Protein AF-A0A7X3G5T0-F1 (afdb_monomer_lite)

Structure (mmCIF, N/CA/C/O backbone):
data_AF-A0A7X3G5T0-F1
#
_entry.id   AF-A0A7X3G5T0-F1
#
loop_
_atom_site.group_PDB
_atom_site.id
_atom_site.type_symbol
_atom_site.label_atom_id
_atom_site.label_alt_id
_atom_site.label_comp_id
_atom_site.label_asym_id
_atom_site.label_entity_id
_atom_site.label_seq_id
_atom_site.pdbx_PDB_ins_code
_atom_site.Cartn_x
_atom_site.Cartn_y
_atom_site.Cartn_z
_atom_site.occupancy
_atom_site.B_iso_or_equiv
_atom_site.auth_seq_id
_atom_site.auth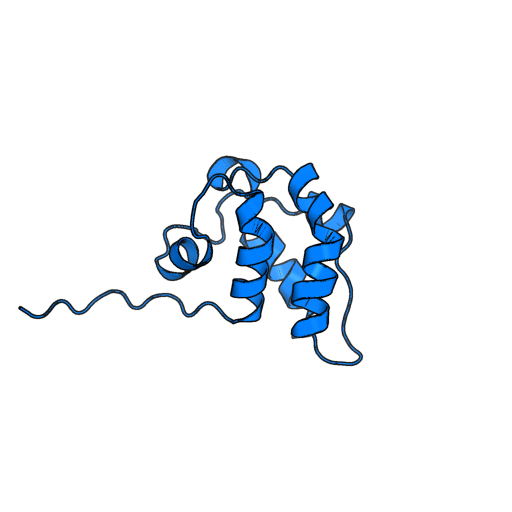_comp_id
_atom_site.auth_asym_id
_atom_site.auth_atom_id
_atom_site.pdbx_PDB_model_num
ATOM 1 N N . MET A 1 1 ? -11.380 -6.306 37.504 1.00 42.66 1 MET A N 1
ATOM 2 C CA . MET A 1 1 ? -12.448 -6.356 36.487 1.00 42.66 1 MET A CA 1
ATOM 3 C C . MET A 1 1 ? -11.818 -6.843 35.202 1.00 42.66 1 MET A C 1
ATOM 5 O O . MET A 1 1 ? -10.950 -6.169 34.666 1.00 42.66 1 MET A O 1
ATOM 9 N N . SER A 1 2 ? -12.154 -8.069 34.813 1.00 44.66 2 SER A N 1
ATOM 10 C CA . SER A 1 2 ? -11.669 -8.723 33.601 1.00 44.66 2 SER A CA 1
ATOM 11 C C . SER A 1 2 ? -12.211 -7.999 32.370 1.00 44.66 2 SER A C 1
ATOM 13 O O . SER A 1 2 ? -13.421 -7.853 32.241 1.00 44.66 2 SER A O 1
ATOM 15 N N . GLY A 1 3 ? -11.324 -7.559 31.481 1.00 41.09 3 GLY A N 1
ATOM 16 C CA . GLY A 1 3 ? -11.668 -7.013 30.171 1.00 41.09 3 GLY A CA 1
ATOM 17 C C . GLY A 1 3 ? -10.899 -7.761 29.092 1.00 41.09 3 GLY A C 1
ATOM 18 O O . GLY A 1 3 ? -9.937 -7.239 28.544 1.00 41.09 3 GLY A O 1
ATOM 19 N N . ALA A 1 4 ? -11.266 -9.015 28.839 1.00 51.81 4 ALA A N 1
ATOM 20 C CA . ALA A 1 4 ? -10.792 -9.733 27.666 1.00 51.81 4 ALA A CA 1
ATOM 21 C C . ALA A 1 4 ? -11.771 -9.470 26.519 1.00 51.81 4 ALA A C 1
ATOM 23 O O . ALA A 1 4 ? -12.852 -10.047 26.519 1.00 51.81 4 ALA A O 1
ATOM 24 N N . SER A 1 5 ? -11.382 -8.614 25.572 1.00 50.44 5 SER A N 1
ATOM 25 C CA . SER A 1 5 ? -11.579 -8.845 24.133 1.00 50.44 5 SER A CA 1
ATOM 26 C C . SER A 1 5 ? -11.095 -7.648 23.313 1.00 50.44 5 SER A C 1
ATOM 28 O O . SER A 1 5 ? -11.786 -6.641 23.205 1.00 50.44 5 SER A O 1
ATOM 30 N N . ALA A 1 6 ? -9.947 -7.807 22.665 1.00 47.88 6 ALA A N 1
ATOM 31 C CA . ALA A 1 6 ? -9.779 -7.398 21.276 1.00 47.88 6 ALA A CA 1
ATOM 32 C C . ALA A 1 6 ? -8.690 -8.304 20.700 1.00 47.88 6 ALA A C 1
ATOM 34 O O . ALA A 1 6 ? -7.498 -8.055 20.860 1.00 47.88 6 ALA A O 1
ATOM 35 N N . GLY A 1 7 ? -9.105 -9.434 20.125 1.00 48.28 7 GLY A N 1
ATOM 36 C CA . GLY A 1 7 ? -8.229 -10.259 19.300 1.00 48.28 7 GLY A CA 1
ATOM 37 C C . GLY A 1 7 ? -7.884 -9.471 18.044 1.00 48.28 7 GLY A C 1
ATOM 38 O O . GLY A 1 7 ? -8.544 -9.638 17.025 1.00 48.28 7 GLY A O 1
ATOM 39 N N . GLY A 1 8 ? -6.920 -8.556 18.160 1.00 64.06 8 GLY A N 1
ATOM 40 C CA . GLY A 1 8 ? -6.465 -7.744 17.044 1.00 64.06 8 GLY A CA 1
ATOM 41 C C . GLY A 1 8 ? -5.971 -8.641 15.916 1.00 64.06 8 GLY A C 1
ATOM 42 O O . GLY A 1 8 ? -5.322 -9.666 16.152 1.00 64.06 8 GLY A O 1
ATOM 43 N N . ILE A 1 9 ? -6.299 -8.269 14.684 1.00 80.94 9 ILE A N 1
ATOM 44 C CA . ILE A 1 9 ? -5.793 -8.953 13.500 1.00 80.94 9 ILE A CA 1
ATOM 45 C C . ILE A 1 9 ? -4.276 -8.774 13.499 1.00 80.94 9 ILE A C 1
ATOM 47 O O . ILE A 1 9 ? -3.761 -7.655 13.520 1.00 80.94 9 ILE A O 1
ATOM 51 N N . LYS A 1 10 ? -3.537 -9.887 13.482 1.00 89.38 10 LYS A N 1
ATOM 52 C CA . LYS A 1 10 ? -2.079 -9.836 13.381 1.00 89.38 10 LYS A CA 1
ATOM 53 C C . LYS A 1 10 ? -1.695 -9.335 11.989 1.00 89.38 10 LYS A C 1
ATOM 55 O O . LYS A 1 10 ? -1.752 -10.090 11.022 1.00 89.38 10 LYS A O 1
ATOM 60 N N . VAL A 1 11 ? -1.253 -8.083 11.909 1.00 91.12 11 VAL A N 1
ATOM 61 C CA . VAL A 1 11 ? -0.711 -7.500 10.676 1.00 91.12 11 VAL A CA 1
ATOM 62 C C . VAL A 1 11 ? 0.703 -8.057 10.439 1.00 91.12 11 VAL A C 1
ATOM 64 O O . VAL A 1 11 ? 1.543 -7.970 11.343 1.00 91.12 11 VAL A O 1
ATOM 67 N N . PRO A 1 12 ? 0.999 -8.668 9.276 1.00 94.88 12 PRO A N 1
ATOM 68 C CA . PRO A 1 12 ? 2.340 -9.159 8.966 1.00 94.88 12 PRO A CA 1
ATOM 69 C C . PRO A 1 12 ? 3.319 -7.999 8.736 1.00 94.88 12 PRO A C 1
ATOM 71 O O . PRO A 1 12 ? 2.920 -6.914 8.320 1.00 94.88 12 PRO A O 1
ATOM 74 N N . ASP A 1 13 ? 4.614 -8.223 8.973 1.00 96.31 13 ASP A N 1
ATOM 75 C CA . ASP A 1 13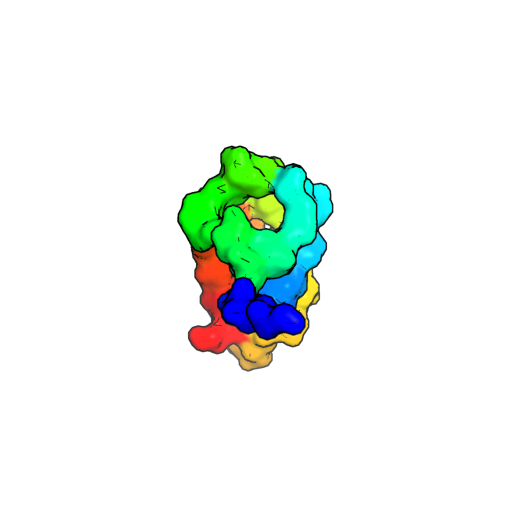 ? 5.608 -7.136 8.987 1.00 96.31 13 ASP A CA 1
ATOM 76 C C . ASP A 1 13 ? 5.769 -6.428 7.632 1.00 96.31 13 ASP A C 1
ATOM 78 O O . ASP A 1 13 ? 5.954 -5.213 7.599 1.00 96.31 13 ASP A O 1
ATOM 82 N N . TRP A 1 14 ? 5.599 -7.139 6.511 1.00 96.25 14 TRP A N 1
ATOM 83 C CA . TRP A 1 14 ? 5.584 -6.511 5.184 1.00 96.25 14 TRP A CA 1
ATOM 84 C C . TRP A 1 14 ? 4.410 -5.532 5.022 1.00 96.25 14 TRP A C 1
ATOM 86 O O . TRP A 1 14 ? 4.573 -4.465 4.434 1.00 96.25 14 TRP A O 1
ATOM 96 N N . ALA A 1 15 ? 3.238 -5.871 5.573 1.00 96.62 15 ALA A N 1
ATOM 97 C CA . ALA A 1 15 ? 2.042 -5.038 5.490 1.00 96.62 15 ALA A CA 1
ATOM 98 C C . ALA A 1 15 ? 2.142 -3.845 6.442 1.00 96.62 15 ALA A C 1
ATOM 100 O O . ALA A 1 15 ? 1.730 -2.749 6.076 1.00 96.62 15 ALA A O 1
ATOM 101 N N . LYS A 1 16 ? 2.768 -4.016 7.618 1.00 96.62 16 LYS A N 1
ATOM 102 C CA . LYS A 1 16 ? 3.133 -2.880 8.480 1.00 96.62 16 LYS A CA 1
ATOM 103 C C . LYS A 1 16 ? 4.036 -1.907 7.732 1.00 96.62 16 LYS A C 1
ATOM 105 O O . LYS A 1 16 ? 3.755 -0.716 7.704 1.00 96.62 16 LYS A O 1
ATOM 110 N N . LYS A 1 17 ? 5.070 -2.416 7.050 1.00 97.69 17 LYS A N 1
ATOM 111 C CA . LYS A 1 17 ? 5.984 -1.556 6.293 1.00 97.69 17 LYS A CA 1
ATOM 112 C C . LYS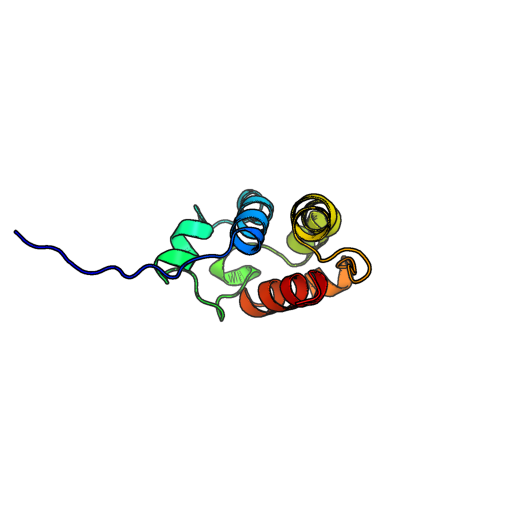 A 1 17 ? 5.294 -0.846 5.132 1.00 97.69 17 LYS A C 1
ATOM 114 O O . LYS A 1 17 ? 5.606 0.305 4.846 1.00 97.69 17 LYS A O 1
ATOM 119 N N . LEU A 1 18 ? 4.345 -1.513 4.480 1.00 97.88 18 LEU A N 1
ATOM 120 C CA . LEU A 1 18 ? 3.495 -0.884 3.477 1.00 97.88 18 LEU A CA 1
ATOM 121 C C . LEU A 1 18 ? 2.646 0.243 4.085 1.00 97.88 18 LEU A C 1
ATOM 123 O O . LEU A 1 18 ? 2.593 1.322 3.507 1.00 97.88 18 LEU A O 1
ATOM 127 N N . CYS A 1 19 ? 2.043 0.033 5.258 1.00 96.81 19 CYS A N 1
ATOM 128 C CA . CYS A 1 19 ? 1.286 1.069 5.967 1.00 96.81 19 CYS A CA 1
ATOM 129 C C . CYS A 1 19 ? 2.157 2.290 6.291 1.00 96.81 19 CYS A C 1
ATOM 131 O O . CYS A 1 19 ? 1.762 3.401 5.965 1.00 96.81 19 CYS A O 1
ATOM 133 N N . GLU A 1 20 ? 3.375 2.093 6.802 1.00 96.00 20 GLU A N 1
ATOM 134 C CA . GLU A 1 20 ? 4.329 3.188 7.058 1.00 96.00 20 GLU A CA 1
ATOM 135 C C . GLU A 1 20 ? 4.661 4.002 5.790 1.00 96.00 20 GLU A C 1
ATOM 137 O O . GLU A 1 20 ? 4.891 5.208 5.858 1.00 96.00 20 GLU A O 1
ATOM 142 N N . VAL A 1 21 ? 4.693 3.358 4.616 1.00 97.38 21 VAL A N 1
ATOM 143 C CA . VAL A 1 21 ? 4.902 4.045 3.328 1.00 97.38 21 VAL A CA 1
ATOM 144 C C . VAL A 1 21 ? 3.663 4.845 2.904 1.00 97.38 21 VAL A C 1
ATOM 146 O O . VAL A 1 21 ? 3.802 5.894 2.274 1.00 97.38 21 VAL A O 1
ATOM 149 N N . LEU A 1 22 ? 2.461 4.363 3.231 1.00 97.00 22 LEU A N 1
ATOM 150 C CA . LEU A 1 22 ? 1.183 4.985 2.867 1.00 97.00 22 LEU A CA 1
ATOM 151 C C . LEU A 1 22 ? 0.778 6.127 3.802 1.00 97.00 22 LEU A C 1
ATOM 153 O O . LEU A 1 22 ? 0.182 7.098 3.344 1.00 97.00 22 LEU A O 1
ATOM 157 N N . GLU A 1 23 ? 1.101 6.027 5.091 1.00 95.56 23 GLU A N 1
ATOM 1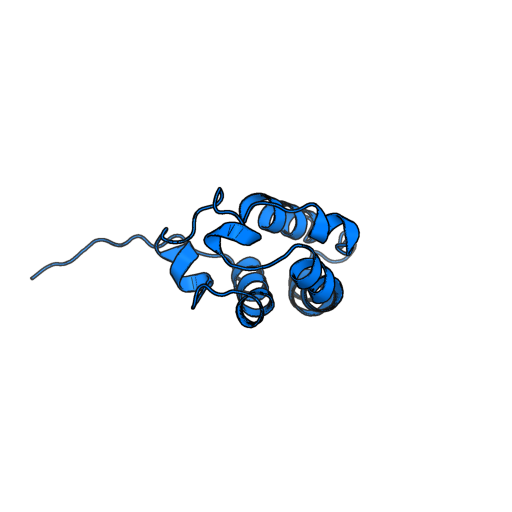58 C CA . GLU A 1 23 ? 0.685 6.965 6.141 1.00 95.56 23 GLU A CA 1
ATOM 159 C C . GLU A 1 23 ? 0.909 8.446 5.801 1.00 95.56 23 GLU A C 1
ATOM 161 O O . GLU A 1 23 ? -0.024 9.225 5.982 1.00 95.56 23 GLU A O 1
ATOM 166 N N . PRO A 1 24 ? 2.049 8.872 5.219 1.00 95.06 24 PRO A N 1
ATOM 167 C CA . PRO A 1 24 ? 2.251 10.273 4.843 1.00 95.06 24 PRO A CA 1
ATOM 168 C C . PRO A 1 24 ? 1.284 10.802 3.772 1.00 95.06 24 PRO A C 1
ATOM 170 O O . PRO A 1 24 ? 1.241 12.009 3.534 1.00 95.06 24 PRO A O 1
ATOM 173 N N . LYS A 1 25 ? 0.573 9.914 3.067 1.00 95.50 25 LYS A N 1
ATOM 174 C CA . LYS A 1 25 ? -0.451 10.241 2.062 1.00 95.50 25 LYS A CA 1
ATOM 175 C C . LYS A 1 25 ? -1.871 9.990 2.556 1.00 95.50 25 LYS A C 1
ATOM 177 O O . LYS A 1 25 ? -2.813 10.416 1.899 1.00 95.50 25 LYS A O 1
ATOM 182 N N . SER A 1 26 ? -2.025 9.298 3.678 1.00 95.81 26 SER A N 1
ATOM 183 C CA . SER A 1 26 ? -3.322 8.974 4.252 1.00 95.81 26 SER A CA 1
ATOM 184 C C . SER A 1 26 ? -3.869 10.147 5.060 1.00 95.81 26 SER A C 1
ATOM 186 O O . SER A 1 26 ? -3.151 10.799 5.816 1.00 95.81 26 SER A O 1
ATOM 188 N N . THR A 1 27 ? -5.169 10.395 4.941 1.00 94.38 27 THR A N 1
ATOM 189 C CA . THR A 1 27 ? -5.914 11.295 5.837 1.00 94.38 27 THR A CA 1
ATOM 190 C C . THR A 1 27 ? -6.383 10.577 7.100 1.00 94.38 27 THR A C 1
ATOM 192 O O . THR A 1 27 ? -6.733 11.214 8.096 1.00 94.38 27 THR A O 1
ATOM 195 N N . THR A 1 28 ? -6.368 9.246 7.072 1.00 83.38 28 THR A N 1
ATOM 196 C CA . THR A 1 28 ? -6.583 8.400 8.239 1.00 83.38 28 THR A CA 1
ATOM 197 C C . THR A 1 28 ? -5.252 8.271 8.979 1.00 83.38 28 THR A C 1
ATOM 199 O O . THR A 1 28 ? -4.231 8.001 8.347 1.00 83.38 28 THR A O 1
ATOM 202 N N . GLY A 1 29 ? -5.249 8.499 10.300 1.00 80.88 29 GLY A N 1
ATOM 203 C CA . GLY A 1 29 ? -4.077 8.259 11.157 1.00 80.88 29 GLY A CA 1
ATOM 204 C C . GLY A 1 29 ? -3.649 6.783 11.169 1.00 80.88 29 GLY A C 1
ATOM 205 O O . GLY A 1 29 ? -4.134 6.017 10.347 1.00 80.88 29 GLY A O 1
ATOM 206 N N . ASP A 1 30 ? -2.776 6.402 12.109 1.00 91.06 30 ASP A N 1
ATOM 207 C CA . ASP A 1 30 ? -2.152 5.066 12.258 1.00 91.06 30 ASP A CA 1
ATOM 208 C C . ASP A 1 30 ? -2.889 3.927 11.523 1.00 91.06 30 ASP A C 1
ATOM 210 O O . ASP A 1 30 ? -3.910 3.393 11.980 1.00 91.06 30 ASP A O 1
ATOM 214 N N . LEU A 1 31 ? -2.384 3.600 10.329 1.00 95.31 31 LEU A N 1
ATOM 215 C CA . LEU A 1 31 ? -3.032 2.647 9.431 1.00 95.31 31 LEU A CA 1
ATOM 216 C C . LEU A 1 31 ? -2.889 1.221 9.970 1.00 95.31 31 LEU A C 1
ATOM 218 O O . LEU A 1 31 ? -3.778 0.388 9.779 1.00 95.31 31 LEU A O 1
ATOM 222 N N . VAL A 1 32 ? -1.786 0.938 10.668 1.00 94.62 32 VAL A N 1
ATOM 223 C CA . VAL A 1 32 ? -1.525 -0.374 11.267 1.00 94.62 32 VAL A CA 1
ATOM 224 C C . VAL A 1 32 ? -2.516 -0.644 12.393 1.00 94.62 32 VAL A C 1
ATOM 226 O O . VAL A 1 32 ? -3.125 -1.718 12.415 1.00 94.62 32 VAL A O 1
ATOM 229 N N . ASP A 1 33 ? -2.719 0.321 13.292 1.00 93.88 33 ASP A N 1
ATOM 230 C CA . ASP A 1 33 ? -3.726 0.234 14.349 1.00 93.88 33 ASP A CA 1
ATOM 231 C C . ASP A 1 33 ? -5.127 0.089 13.747 1.00 93.88 33 ASP A C 1
ATOM 233 O O . ASP A 1 33 ? -5.870 -0.826 14.115 1.00 93.88 33 ASP A O 1
ATOM 237 N N . GLY A 1 34 ? -5.447 0.905 12.736 1.00 94.06 34 GLY A N 1
ATOM 238 C CA . GLY A 1 34 ? -6.721 0.855 12.023 1.00 94.06 34 GLY A CA 1
ATOM 239 C C . GLY A 1 34 ? -7.037 -0.524 11.439 1.00 94.06 34 GLY A C 1
ATOM 240 O O . GLY A 1 34 ? -8.142 -1.034 11.636 1.00 94.06 34 GLY A O 1
ATOM 241 N N . ILE A 1 35 ? -6.073 -1.166 10.776 1.00 93.25 35 ILE A N 1
ATOM 242 C CA . ILE A 1 35 ? -6.234 -2.527 10.241 1.00 93.25 35 ILE A CA 1
ATOM 243 C C . ILE A 1 35 ? -6.320 -3.551 11.380 1.00 93.25 35 ILE A C 1
ATOM 245 O O . ILE A 1 35 ? -7.183 -4.429 11.365 1.00 93.25 35 ILE A O 1
ATOM 249 N N . SER A 1 36 ? -5.447 -3.451 12.385 1.00 94.00 36 SER A N 1
ATOM 250 C CA . SER A 1 36 ? -5.376 -4.435 13.473 1.00 94.00 36 SER A CA 1
ATOM 251 C C . SER A 1 36 ? -6.646 -4.470 14.332 1.00 94.00 36 SER A C 1
ATOM 253 O O . SER A 1 36 ? -7.044 -5.535 14.808 1.00 94.00 36 SER A O 1
ATOM 255 N N . THR A 1 37 ? -7.314 -3.327 14.486 1.00 93.25 37 THR A N 1
ATOM 256 C CA . THR A 1 37 ? -8.565 -3.173 15.242 1.00 93.25 37 THR A CA 1
ATOM 257 C C . THR A 1 37 ? -9.817 -3.384 14.386 1.00 93.25 37 THR A C 1
ATOM 259 O O . THR A 1 37 ? -10.923 -3.423 14.924 1.00 93.25 37 THR A O 1
ATOM 262 N N . GLY A 1 38 ? -9.666 -3.545 13.065 1.00 90.69 38 GLY A N 1
ATOM 263 C CA . GLY A 1 38 ? -10.773 -3.707 12.118 1.00 90.69 38 GLY A CA 1
ATOM 264 C C . GLY A 1 38 ? -11.529 -2.413 11.798 1.00 90.69 38 GLY A C 1
ATOM 265 O O . GLY A 1 38 ? -12.627 -2.470 11.239 1.00 90.69 38 GLY A O 1
ATOM 266 N N . LYS A 1 39 ? -10.967 -1.252 12.157 1.00 93.38 39 LYS A N 1
ATOM 267 C CA . LYS A 1 39 ? -11.493 0.065 11.780 1.00 93.38 39 LYS A CA 1
ATOM 268 C C . LYS A 1 39 ? -11.284 0.343 10.292 1.00 93.38 39 LYS A C 1
ATOM 270 O O . LYS A 1 39 ? -12.179 0.907 9.675 1.00 93.38 39 LYS A O 1
ATOM 275 N N . ILE A 1 40 ? -10.128 -0.053 9.760 1.00 94.75 40 ILE A N 1
ATOM 276 C CA . ILE A 1 40 ? -9.832 -0.061 8.327 1.00 94.75 40 ILE A CA 1
ATOM 277 C C . ILE A 1 40 ? -10.078 -1.472 7.816 1.00 94.75 40 ILE A C 1
ATOM 279 O O . ILE A 1 40 ? -9.518 -2.441 8.340 1.00 94.75 40 ILE A O 1
ATOM 283 N N . LYS A 1 41 ? -10.926 -1.587 6.803 1.00 95.00 41 LYS A N 1
ATOM 284 C CA . LYS A 1 41 ? -11.371 -2.854 6.238 1.00 95.00 41 LYS A CA 1
ATOM 285 C C . LYS A 1 41 ? -10.779 -3.083 4.849 1.00 95.00 41 LYS A C 1
ATOM 287 O O . LYS A 1 41 ? -10.376 -2.137 4.177 1.00 95.00 41 LYS A O 1
ATOM 292 N N . PRO A 1 42 ? -10.719 -4.344 4.388 1.00 94.62 42 PRO A N 1
ATOM 293 C CA . PRO A 1 42 ? -10.202 -4.664 3.060 1.00 94.62 42 PRO A CA 1
ATOM 294 C C . PRO A 1 42 ? -10.939 -3.946 1.916 1.00 94.62 42 PRO A C 1
ATOM 296 O O . PRO A 1 42 ? -10.314 -3.612 0.912 1.00 94.62 42 PRO A O 1
ATOM 299 N N . ASP A 1 43 ? -12.244 -3.717 2.066 1.00 96.75 43 ASP A N 1
ATOM 300 C CA . ASP A 1 43 ? -13.126 -3.087 1.080 1.00 96.75 43 ASP A CA 1
ATOM 301 C C . ASP A 1 43 ? -13.134 -1.552 1.130 1.00 96.75 43 ASP A C 1
ATOM 303 O O . ASP A 1 43 ? -13.701 -0.929 0.226 1.00 96.75 43 ASP A O 1
ATOM 307 N N . ASP A 1 44 ? -12.471 -0.944 2.120 1.00 97.25 44 ASP A N 1
ATOM 308 C CA . ASP A 1 44 ? -12.354 0.510 2.221 1.00 97.25 44 ASP A CA 1
ATOM 309 C C . ASP A 1 44 ? -11.620 1.076 1.001 1.00 97.25 44 ASP A C 1
ATOM 311 O O . ASP A 1 44 ? -10.602 0.552 0.524 1.00 97.25 44 ASP A O 1
ATOM 315 N N . SER A 1 45 ? -12.141 2.185 0.489 1.00 98.06 45 SER A N 1
ATOM 316 C CA . SER A 1 45 ? -11.568 2.917 -0.624 1.00 98.06 45 SER A CA 1
ATOM 317 C C . SER A 1 45 ? -10.281 3.617 -0.213 1.00 98.06 45 SER A C 1
ATOM 319 O O . SER A 1 45 ? -10.253 4.430 0.712 1.00 98.06 45 SER A O 1
ATOM 321 N N . LEU A 1 46 ? -9.229 3.414 -1.006 1.00 97.25 46 LEU A N 1
ATOM 322 C CA . LEU A 1 46 ? -7.975 4.149 -0.844 1.00 97.25 46 LEU A CA 1
ATOM 323 C C . LEU A 1 46 ? -8.201 5.661 -0.959 1.00 97.25 46 LEU A C 1
ATOM 325 O O . LEU A 1 46 ? -7.625 6.414 -0.184 1.00 97.25 46 LEU A O 1
ATOM 329 N N . TYR A 1 47 ? -9.080 6.101 -1.867 1.00 97.38 47 TYR A N 1
ATOM 330 C CA . TYR A 1 47 ? -9.351 7.522 -2.073 1.00 97.38 47 TYR A CA 1
ATOM 331 C C . TYR A 1 47 ? -10.426 8.080 -1.139 1.00 97.38 47 TYR A C 1
ATOM 333 O O . TYR A 1 47 ? -10.191 9.102 -0.502 1.00 97.38 47 TYR A O 1
ATOM 341 N N . TYR A 1 48 ? -11.600 7.450 -1.054 1.00 97.06 48 TYR A N 1
ATOM 342 C CA . TYR A 1 48 ? -12.717 8.031 -0.299 1.00 97.06 48 TYR A CA 1
ATOM 343 C C . TYR A 1 48 ? -12.584 7.850 1.214 1.00 97.06 48 TYR A C 1
ATOM 345 O O . TYR A 1 48 ? -12.935 8.770 1.950 1.00 97.06 48 TYR A O 1
ATOM 353 N N . ASP A 1 49 ? -12.059 6.710 1.666 1.00 96.75 49 ASP A N 1
ATOM 354 C CA . ASP A 1 49 ? -11.973 6.392 3.092 1.00 96.75 49 ASP A CA 1
ATOM 355 C C . ASP A 1 49 ? -10.594 6.752 3.659 1.00 96.75 49 ASP A C 1
ATOM 357 O O . ASP A 1 49 ? -10.500 7.339 4.735 1.00 96.75 49 ASP A O 1
ATOM 361 N N . LEU A 1 50 ? -9.516 6.472 2.914 1.00 96.44 50 LEU A N 1
ATOM 362 C CA . LEU A 1 50 ? -8.142 6.750 3.357 1.00 96.44 50 LEU A CA 1
ATOM 363 C C . LEU A 1 50 ? -7.566 8.069 2.813 1.00 96.44 50 LEU A C 1
ATOM 365 O O . LEU A 1 50 ? -6.507 8.497 3.267 1.00 96.44 50 LEU A O 1
ATOM 369 N N . GLY A 1 51 ? -8.229 8.730 1.859 1.00 96.94 51 GLY A N 1
ATOM 370 C CA . GLY A 1 51 ? -7.778 10.009 1.297 1.00 96.94 51 GLY A CA 1
ATOM 371 C C . GLY A 1 51 ? -6.576 9.931 0.350 1.00 96.94 51 GLY A C 1
ATOM 372 O O . GLY A 1 51 ? -6.076 10.971 -0.065 1.00 96.94 51 GLY A O 1
ATOM 373 N N . ILE A 1 52 ? -6.124 8.733 -0.019 1.00 97.38 52 ILE A N 1
ATOM 374 C CA . ILE A 1 52 ? -4.980 8.505 -0.903 1.00 97.38 52 ILE A CA 1
ATOM 375 C C . ILE A 1 52 ? -5.470 8.494 -2.352 1.00 97.38 52 ILE A C 1
ATOM 377 O O . ILE A 1 52 ? -6.099 7.538 -2.814 1.00 97.38 52 ILE A O 1
ATOM 381 N N . SER A 1 53 ? -5.179 9.552 -3.108 1.00 97.56 53 SER A N 1
ATOM 382 C CA . SER A 1 53 ? -5.541 9.595 -4.529 1.00 97.56 53 SER A CA 1
ATOM 383 C C . SER A 1 53 ? -4.718 8.604 -5.368 1.00 97.56 53 SER A C 1
ATOM 385 O O . SER A 1 53 ? -3.579 8.283 -5.013 1.00 97.56 53 SER A O 1
ATOM 387 N N . PRO A 1 54 ? -5.217 8.168 -6.544 1.00 97.69 54 PRO A N 1
ATOM 388 C CA . PRO A 1 54 ? -4.447 7.311 -7.448 1.00 97.69 54 PRO A CA 1
ATOM 389 C C . PRO A 1 54 ? -3.074 7.893 -7.813 1.00 97.69 54 PRO A C 1
ATOM 391 O O . PRO A 1 54 ? -2.094 7.162 -7.917 1.00 97.69 54 PRO A O 1
ATOM 394 N N . THR A 1 55 ? -2.977 9.216 -7.979 1.00 97.69 55 THR A N 1
ATOM 395 C CA . THR A 1 55 ? -1.712 9.908 -8.276 1.00 97.69 55 THR A CA 1
ATOM 396 C C . THR A 1 55 ? -0.741 9.863 -7.096 1.00 97.69 55 THR A C 1
ATOM 398 O O . THR A 1 55 ? 0.451 9.623 -7.292 1.00 97.69 55 THR A O 1
ATOM 401 N N . GLU A 1 56 ? -1.228 10.061 -5.870 1.00 97.44 56 GLU A N 1
ATOM 402 C CA . GLU A 1 56 ? -0.399 9.940 -4.667 1.00 97.44 56 GLU A CA 1
ATOM 403 C C . GLU A 1 56 ? 0.084 8.511 -4.474 1.00 97.44 56 GLU A C 1
ATOM 405 O O . GLU A 1 56 ? 1.273 8.305 -4.237 1.00 97.44 56 GLU A O 1
ATOM 410 N N . LEU A 1 57 ? -0.795 7.529 -4.670 1.00 97.56 57 LEU A N 1
ATOM 411 C CA . LEU A 1 57 ? -0.436 6.120 -4.596 1.00 97.56 57 LEU A CA 1
ATOM 412 C C . LEU A 1 57 ? 0.623 5.754 -5.645 1.00 97.56 57 LEU A C 1
ATOM 414 O O . LEU A 1 57 ? 1.620 5.116 -5.318 1.00 97.56 57 LEU A O 1
ATOM 418 N N . ALA A 1 58 ? 0.478 6.241 -6.882 1.00 97.69 58 ALA A N 1
ATOM 419 C CA . ALA A 1 58 ? 1.474 6.062 -7.940 1.00 97.69 58 ALA A CA 1
ATOM 420 C C . ALA A 1 58 ? 2.853 6.607 -7.546 1.00 97.69 58 ALA A C 1
ATOM 422 O O . ALA A 1 58 ? 3.876 5.979 -7.823 1.00 97.69 58 ALA A O 1
ATOM 423 N N . SER A 1 59 ? 2.889 7.770 -6.883 1.00 97.69 59 SER A N 1
ATOM 424 C CA . SER A 1 59 ? 4.140 8.412 -6.462 1.00 97.69 59 SER A CA 1
ATOM 425 C C . SER A 1 59 ? 4.930 7.583 -5.440 1.00 97.69 59 SER A C 1
ATOM 427 O O . SER A 1 59 ? 6.139 7.763 -5.306 1.00 97.69 59 SER A O 1
ATOM 429 N N . LEU A 1 60 ? 4.274 6.630 -4.766 1.00 98.00 60 LEU A N 1
ATOM 430 C CA . LEU A 1 60 ? 4.886 5.744 -3.777 1.00 98.00 60 LEU A CA 1
ATOM 431 C C . LEU A 1 60 ? 5.537 4.495 -4.389 1.00 98.00 60 LEU A C 1
ATOM 433 O O . LEU A 1 60 ? 6.152 3.733 -3.646 1.00 98.00 60 LEU A O 1
ATOM 437 N N . ALA A 1 61 ? 5.474 4.283 -5.712 1.00 98.31 61 ALA A N 1
ATOM 438 C CA . ALA A 1 61 ? 6.012 3.081 -6.365 1.00 98.31 61 ALA A CA 1
ATOM 439 C C . ALA A 1 61 ? 7.455 2.767 -5.951 1.00 98.31 61 ALA A C 1
ATOM 441 O O . ALA A 1 61 ? 7.770 1.642 -5.565 1.00 98.31 61 ALA A O 1
ATOM 442 N N . TRP A 1 62 ? 8.331 3.774 -5.979 1.00 98.06 62 TRP A N 1
ATOM 443 C CA . TRP A 1 62 ? 9.723 3.603 -5.572 1.00 98.06 62 TRP A CA 1
ATOM 444 C C . TRP A 1 62 ? 9.850 3.221 -4.092 1.00 98.06 62 TRP A C 1
ATOM 446 O O . TRP A 1 62 ? 10.571 2.281 -3.768 1.00 98.06 62 TRP A O 1
ATOM 456 N N . ALA A 1 63 ? 9.115 3.895 -3.202 1.00 98.25 63 ALA A N 1
ATOM 457 C CA . ALA A 1 63 ? 9.159 3.630 -1.766 1.00 98.25 63 ALA A CA 1
ATOM 458 C C . ALA A 1 63 ? 8.632 2.227 -1.423 1.00 98.25 63 ALA A C 1
ATOM 460 O O . ALA A 1 63 ? 9.241 1.538 -0.607 1.00 98.25 63 ALA A O 1
ATOM 461 N N . ILE A 1 64 ? 7.558 1.777 -2.081 1.00 98.19 64 ILE A N 1
ATOM 462 C CA . ILE A 1 64 ? 7.009 0.421 -1.935 1.00 98.19 64 ILE A CA 1
ATOM 463 C C . ILE A 1 64 ? 8.029 -0.616 -2.418 1.00 98.19 64 ILE A C 1
ATOM 465 O O . ILE A 1 64 ? 8.331 -1.569 -1.700 1.00 98.19 64 ILE A O 1
ATOM 469 N N . ASN A 1 65 ? 8.607 -0.415 -3.605 1.00 97.75 65 ASN A N 1
ATOM 470 C CA . ASN A 1 65 ? 9.609 -1.324 -4.159 1.00 97.75 65 ASN A CA 1
ATOM 471 C C . ASN A 1 65 ? 10.834 -1.441 -3.234 1.00 97.75 65 ASN A C 1
ATOM 473 O O . ASN A 1 65 ? 11.186 -2.548 -2.829 1.00 97.75 65 ASN A O 1
ATOM 477 N N . ALA A 1 66 ? 11.419 -0.311 -2.833 1.00 96.69 66 ALA A N 1
ATOM 478 C CA . ALA A 1 66 ? 12.646 -0.275 -2.038 1.00 96.69 66 ALA A CA 1
ATOM 479 C C . ALA A 1 66 ? 12.440 -0.681 -0.569 1.00 96.69 66 ALA A C 1
ATOM 481 O O . ALA A 1 66 ? 13.283 -1.352 0.019 1.00 96.69 66 ALA A O 1
ATOM 482 N N . SER A 1 67 ? 11.329 -0.275 0.053 1.00 96.56 67 SER A N 1
ATOM 483 C CA . SER A 1 67 ? 11.126 -0.485 1.494 1.00 96.56 67 SER A CA 1
ATOM 484 C C . SER A 1 67 ? 10.380 -1.773 1.809 1.00 96.56 67 SER A C 1
ATOM 486 O O . SER A 1 67 ? 10.580 -2.331 2.888 1.00 96.56 67 SER A O 1
ATOM 488 N N . VAL A 1 68 ? 9.533 -2.252 0.892 1.00 97.12 68 VAL A N 1
ATOM 489 C CA . VAL A 1 68 ? 8.684 -3.430 1.111 1.00 97.12 68 VAL A CA 1
ATOM 490 C C . VAL A 1 68 ? 9.182 -4.613 0.283 1.00 97.12 68 VAL A C 1
ATOM 492 O O . VAL A 1 68 ? 9.556 -5.642 0.840 1.00 97.12 68 VAL A O 1
ATOM 495 N N . ILE A 1 69 ? 9.245 -4.484 -1.042 1.00 96.19 69 ILE A N 1
ATOM 496 C CA . ILE A 1 69 ? 9.551 -5.633 -1.911 1.00 96.19 69 ILE A CA 1
ATOM 497 C C . ILE A 1 69 ? 11.015 -6.058 -1.778 1.00 96.19 69 ILE A C 1
ATOM 499 O O . ILE A 1 69 ? 11.305 -7.249 -1.645 1.00 96.19 69 ILE A O 1
ATOM 503 N N . ASP A 1 70 ? 11.946 -5.108 -1.748 1.00 94.94 70 ASP A N 1
ATOM 504 C CA . ASP A 1 70 ? 13.361 -5.423 -1.561 1.00 94.94 70 ASP A CA 1
ATOM 505 C C . ASP A 1 70 ? 13.645 -5.998 -0.166 1.00 94.94 70 ASP A C 1
ATOM 507 O O . ASP A 1 70 ? 14.445 -6.930 -0.059 1.00 94.94 70 ASP A O 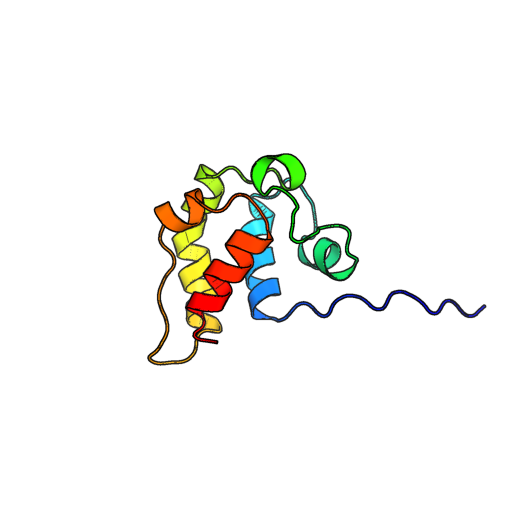1
ATOM 511 N N . SER A 1 71 ? 12.939 -5.540 0.869 1.00 95.31 71 SER A N 1
ATOM 512 C CA . SER A 1 71 ? 13.116 -6.006 2.252 1.00 95.31 71 SER A CA 1
ATOM 513 C C . SER A 1 71 ? 12.509 -7.386 2.520 1.00 95.31 71 SER A C 1
ATOM 515 O O . SER A 1 71 ? 13.106 -8.189 3.232 1.00 95.31 71 SER A O 1
ATOM 517 N N . PHE A 1 72 ? 11.323 -7.667 1.971 1.00 95.69 72 PHE A N 1
ATOM 518 C CA . PHE A 1 72 ? 10.525 -8.843 2.350 1.00 95.69 72 PHE A CA 1
ATOM 519 C C . PHE A 1 72 ? 10.323 -9.857 1.223 1.00 95.69 72 PHE A C 1
ATOM 521 O O . PHE A 1 72 ? 9.896 -10.981 1.484 1.00 95.69 72 PHE A O 1
ATOM 528 N N . GLY A 1 73 ? 10.602 -9.493 -0.030 1.00 92.12 73 GLY A N 1
ATOM 529 C CA . GLY A 1 73 ? 10.386 -10.387 -1.161 1.00 92.12 73 GLY A CA 1
ATOM 530 C C . GLY A 1 73 ? 11.361 -11.564 -1.168 1.00 92.12 73 GLY A C 1
ATOM 531 O O . GLY A 1 73 ? 12.532 -11.435 -0.795 1.00 92.12 73 GLY A O 1
ATOM 532 N N . ARG A 1 74 ? 10.903 -12.722 -1.648 1.00 90.56 74 ARG A N 1
ATOM 533 C CA . ARG A 1 74 ? 11.761 -13.901 -1.800 1.00 90.56 74 ARG A CA 1
ATOM 534 C C . ARG A 1 74 ? 12.840 -13.653 -2.868 1.00 90.56 74 ARG A C 1
ATOM 536 O O . ARG A 1 74 ? 12.518 -13.192 -3.968 1.00 90.56 74 ARG A O 1
ATOM 543 N N . PRO A 1 75 ? 14.126 -13.939 -2.586 1.00 86.75 75 PRO A N 1
ATOM 544 C CA . PRO A 1 75 ? 15.191 -13.810 -3.578 1.00 86.75 75 PRO A CA 1
ATOM 545 C C . PRO A 1 75 ? 14.877 -14.592 -4.863 1.00 86.75 75 PRO A C 1
ATOM 547 O O . PRO A 1 75 ? 14.421 -15.729 -4.803 1.00 86.75 75 PRO A O 1
ATOM 550 N N . GLY A 1 76 ? 15.117 -13.984 -6.028 1.00 82.81 76 GLY A N 1
ATOM 551 C CA . GLY A 1 76 ? 14.929 -14.629 -7.336 1.00 82.81 76 GLY A CA 1
ATOM 552 C C . GLY A 1 76 ? 13.495 -14.640 -7.883 1.00 82.81 76 GLY A C 1
ATOM 553 O O . GLY A 1 76 ? 13.315 -14.947 -9.058 1.00 82.81 76 GLY A O 1
ATOM 554 N N . THR A 1 77 ? 12.488 -14.262 -7.088 1.00 83.00 77 THR A N 1
ATOM 555 C CA . THR A 1 77 ? 11.081 -14.185 -7.537 1.00 83.00 77 THR A CA 1
ATOM 556 C C . THR A 1 77 ? 10.469 -12.790 -7.414 1.00 83.00 77 THR A C 1
ATOM 558 O O . THR A 1 77 ? 9.324 -12.599 -7.823 1.00 83.00 77 THR A O 1
ATOM 561 N N . LYS A 1 78 ? 11.211 -11.813 -6.869 1.00 81.06 78 LYS A N 1
ATOM 562 C CA . LYS A 1 78 ? 10.749 -10.426 -6.714 1.00 81.06 78 LYS A CA 1
ATOM 563 C C . LYS A 1 78 ? 10.337 -9.837 -8.058 1.00 81.06 78 LYS A C 1
ATOM 565 O O . LYS A 1 78 ? 11.078 -9.911 -9.038 1.00 81.06 78 LYS A O 1
ATOM 570 N N . ARG A 1 79 ? 9.173 -9.197 -8.076 1.00 90.94 79 ARG A N 1
ATOM 571 C CA . ARG A 1 79 ? 8.713 -8.353 -9.181 1.00 90.94 79 ARG A CA 1
ATOM 572 C C . ARG A 1 79 ? 8.313 -7.009 -8.607 1.00 90.94 79 ARG A C 1
ATOM 574 O O . ARG A 1 79 ? 7.665 -6.970 -7.574 1.00 90.94 79 ARG A O 1
ATOM 581 N N . TYR A 1 80 ? 8.691 -5.923 -9.258 1.00 95.50 80 TYR A N 1
ATOM 582 C CA . TYR A 1 80 ? 8.360 -4.589 -8.772 1.00 95.50 80 TYR A CA 1
ATOM 583 C C . TYR A 1 80 ? 6.945 -4.182 -9.174 1.00 95.50 80 TYR A C 1
ATOM 585 O O . TYR A 1 80 ? 6.455 -4.585 -10.230 1.00 95.50 80 TYR A O 1
ATOM 593 N N . VAL A 1 81 ? 6.293 -3.386 -8.326 1.00 97.44 81 VAL A N 1
ATOM 594 C CA . VAL A 1 81 ? 5.053 -2.704 -8.702 1.00 97.44 81 VAL A CA 1
ATOM 595 C C . VAL A 1 81 ? 5.378 -1.528 -9.614 1.00 97.44 81 VAL A C 1
ATOM 597 O O . VAL A 1 81 ? 6.396 -0.845 -9.445 1.00 97.44 81 VAL A O 1
ATOM 600 N N . THR A 1 82 ? 4.500 -1.282 -10.580 1.00 97.75 82 THR A N 1
ATOM 601 C CA . THR A 1 82 ? 4.576 -0.111 -11.458 1.00 97.75 82 THR A CA 1
ATOM 602 C C . THR A 1 82 ? 3.631 0.994 -10.995 1.00 97.75 82 THR A C 1
ATOM 604 O O . THR A 1 82 ? 2.678 0.760 -10.253 1.00 97.75 82 THR A O 1
ATOM 607 N N . THR A 1 83 ? 3.861 2.218 -11.472 1.00 98.12 83 THR A N 1
ATOM 608 C CA . THR A 1 83 ? 2.964 3.355 -11.216 1.00 98.12 83 THR A CA 1
ATOM 609 C C . THR A 1 83 ? 1.546 3.094 -11.726 1.00 98.12 83 THR A C 1
ATOM 611 O O . THR A 1 83 ? 0.589 3.408 -11.030 1.00 98.12 83 THR A O 1
ATOM 614 N N . VAL A 1 84 ? 1.405 2.474 -12.903 1.00 98.06 84 VAL A N 1
ATOM 615 C CA . VAL A 1 84 ? 0.106 2.163 -13.523 1.00 98.06 84 VAL A CA 1
ATOM 616 C C . VAL A 1 84 ? -0.674 1.134 -12.706 1.00 98.06 84 VAL A C 1
ATOM 618 O O . VAL A 1 84 ? -1.874 1.292 -12.507 1.00 98.06 84 VAL A O 1
ATOM 621 N N . GLU A 1 85 ? 0.001 0.101 -12.200 1.00 98.19 85 GLU A N 1
ATOM 622 C CA . GLU A 1 85 ? -0.631 -0.911 -11.344 1.00 98.19 85 GLU A CA 1
ATOM 623 C C . GLU A 1 85 ? -1.148 -0.295 -10.046 1.00 98.19 85 GLU A C 1
ATOM 625 O O . GLU A 1 85 ? -2.276 -0.560 -9.644 1.00 98.19 85 GLU A O 1
ATOM 630 N N . LEU A 1 86 ? -0.357 0.590 -9.439 1.00 98.12 86 LEU A N 1
ATOM 631 C CA . LEU A 1 86 ? -0.758 1.317 -8.241 1.00 98.12 86 LEU A CA 1
ATOM 632 C C . LEU A 1 86 ? -1.940 2.258 -8.500 1.00 98.12 86 LEU A C 1
ATOM 634 O O . LEU A 1 86 ? -2.857 2.309 -7.692 1.00 98.12 86 LEU A O 1
ATOM 638 N N . GLN A 1 87 ? -1.979 2.952 -9.640 1.00 98.00 87 GLN A N 1
ATOM 639 C CA . GLN A 1 87 ? -3.130 3.790 -10.014 1.00 98.00 87 GLN A CA 1
ATOM 640 C C . GLN A 1 87 ? -4.421 2.993 -10.218 1.00 98.00 87 GLN A C 1
ATOM 642 O O . GLN A 1 87 ? -5.510 3.558 -10.116 1.00 98.00 87 GLN A O 1
ATOM 647 N N . ALA A 1 88 ? -4.310 1.705 -10.541 1.00 97.88 88 ALA A N 1
ATOM 648 C CA . ALA A 1 88 ? -5.459 0.836 -10.742 1.00 97.88 88 ALA A CA 1
ATOM 649 C C . ALA A 1 88 ? -6.055 0.313 -9.423 1.00 97.88 88 ALA A C 1
ATOM 651 O O . ALA A 1 88 ? -7.211 -0.117 -9.428 1.00 97.88 88 ALA A O 1
ATOM 652 N N . CYS A 1 89 ? -5.313 0.363 -8.309 1.00 98.25 89 CYS A N 1
ATOM 653 C CA . CYS A 1 89 ? -5.809 -0.029 -6.991 1.00 98.25 89 CYS A CA 1
ATOM 654 C C . CYS A 1 89 ? -6.889 0.949 -6.508 1.00 98.25 89 CYS A C 1
ATOM 656 O O . CYS A 1 89 ? -6.664 2.159 -6.455 1.00 98.25 89 CYS A O 1
ATOM 658 N N . LYS A 1 90 ? -8.060 0.430 -6.123 1.00 97.62 90 LYS A N 1
ATOM 659 C CA . LYS A 1 90 ? -9.186 1.246 -5.637 1.00 97.62 90 LYS A CA 1
ATOM 660 C C . LYS A 1 90 ? -9.450 1.033 -4.155 1.00 97.62 90 LYS A C 1
ATOM 662 O O . LYS A 1 90 ? -9.848 1.977 -3.470 1.00 97.62 90 LYS A O 1
ATOM 667 N N . GLN A 1 91 ? -9.241 -0.190 -3.685 1.00 98.31 91 GLN A N 1
ATOM 668 C CA . GLN A 1 91 ? -9.484 -0.623 -2.316 1.00 98.31 91 GLN A CA 1
ATOM 669 C C . GLN A 1 91 ? -8.187 -1.057 -1.633 1.00 98.31 91 GLN A C 1
ATOM 671 O O . GLN A 1 91 ? -7.209 -1.415 -2.296 1.00 98.31 91 GLN A O 1
ATOM 676 N N . VAL A 1 92 ? -8.191 -1.067 -0.299 1.00 97.06 92 VAL A N 1
ATOM 677 C CA . VAL A 1 92 ? -7.061 -1.555 0.509 1.00 97.06 92 VAL A CA 1
ATOM 678 C C . VAL A 1 92 ? -6.659 -2.972 0.089 1.00 97.06 92 VAL A C 1
ATOM 680 O O . VAL A 1 92 ? -5.470 -3.254 -0.069 1.00 97.06 92 VAL A O 1
ATOM 683 N N . ILE A 1 93 ? -7.633 -3.853 -0.160 1.00 97.12 93 ILE A N 1
ATOM 684 C CA . ILE A 1 93 ? -7.372 -5.236 -0.571 1.00 97.12 93 ILE A CA 1
ATOM 685 C C . ILE A 1 93 ? -6.667 -5.343 -1.928 1.00 97.12 93 ILE A C 1
ATOM 687 O O . ILE A 1 93 ? -5.803 -6.205 -2.083 1.00 97.12 93 ILE A O 1
ATOM 691 N N . ASP A 1 94 ? -6.966 -4.456 -2.882 1.00 98.06 94 ASP A N 1
ATOM 692 C CA . ASP A 1 94 ? -6.319 -4.456 -4.201 1.00 98.06 94 ASP A CA 1
ATOM 693 C C . ASP A 1 94 ? -4.815 -4.219 -4.054 1.00 98.06 94 ASP A C 1
ATOM 695 O O . ASP A 1 94 ? -3.993 -4.933 -4.629 1.00 98.06 94 ASP A O 1
ATOM 699 N N . LEU A 1 95 ? -4.459 -3.217 -3.247 1.00 98.00 95 LEU A N 1
ATOM 700 C CA . LEU A 1 95 ? -3.075 -2.846 -2.988 1.00 98.00 95 LEU A CA 1
ATOM 701 C C . LEU A 1 95 ? -2.341 -3.936 -2.201 1.00 98.00 95 LEU A C 1
ATOM 703 O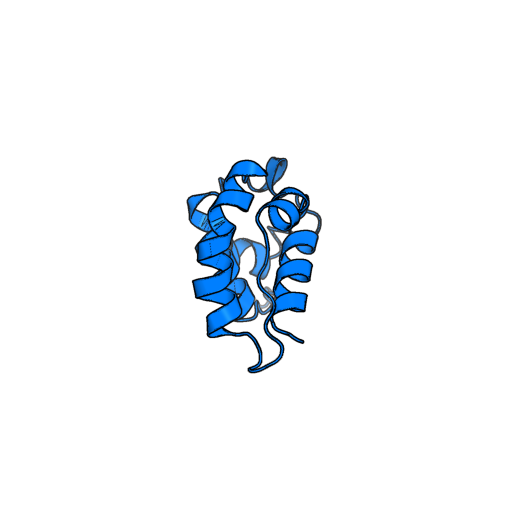 O . LEU A 1 95 ? -1.217 -4.298 -2.550 1.00 98.00 95 LEU A O 1
ATOM 707 N N . MET A 1 96 ? -2.979 -4.471 -1.158 1.00 96.75 96 MET A N 1
ATOM 708 C CA . MET A 1 96 ? -2.405 -5.539 -0.338 1.00 96.75 96 MET A CA 1
ATOM 709 C C . MET A 1 96 ? -2.124 -6.789 -1.175 1.00 96.75 96 MET A C 1
ATOM 711 O O . MET A 1 96 ? -1.028 -7.337 -1.080 1.00 96.75 96 MET A O 1
ATOM 715 N N . ASN A 1 97 ? -3.063 -7.201 -2.032 1.00 97.31 97 ASN A N 1
ATOM 716 C CA . ASN A 1 97 ? -2.884 -8.346 -2.925 1.00 97.31 97 ASN A CA 1
ATOM 717 C C . ASN A 1 97 ? -1.789 -8.088 -3.964 1.00 97.31 97 ASN A C 1
ATOM 719 O O . ASN A 1 97 ? -0.907 -8.926 -4.136 1.00 97.31 97 ASN A O 1
ATOM 723 N N . LEU A 1 98 ? -1.788 -6.912 -4.605 1.00 97.69 98 LEU A N 1
ATOM 724 C CA . LEU A 1 98 ? -0.755 -6.543 -5.574 1.00 97.69 98 LEU A CA 1
ATOM 725 C C . LEU A 1 98 ? 0.648 -6.643 -4.959 1.00 97.69 98 LEU A C 1
ATOM 727 O O . LEU A 1 98 ? 1.548 -7.229 -5.561 1.00 97.69 98 LEU A O 1
ATOM 731 N N . VAL A 1 99 ? 0.842 -6.076 -3.765 1.00 97.00 99 VAL A N 1
ATOM 732 C CA . VAL A 1 99 ? 2.136 -6.114 -3.072 1.00 97.00 99 VAL A CA 1
ATOM 733 C C . VAL A 1 99 ? 2.470 -7.531 -2.620 1.00 97.00 99 VAL A C 1
ATOM 735 O O . VAL A 1 99 ? 3.601 -7.965 -2.815 1.00 97.00 99 VAL A O 1
ATOM 738 N N . PHE A 1 100 ? 1.512 -8.278 -2.072 1.00 95.56 100 PHE A N 1
ATOM 739 C CA . PHE A 1 100 ? 1.730 -9.655 -1.633 1.00 95.56 100 PHE A CA 1
ATOM 740 C C . PHE A 1 100 ? 2.202 -10.564 -2.780 1.00 95.56 100 PHE A C 1
ATOM 742 O O . PHE A 1 100 ? 3.210 -11.259 -2.632 1.00 95.56 100 PHE A O 1
ATOM 749 N N . ASP A 1 101 ? 1.575 -10.463 -3.955 1.00 94.94 101 ASP A N 1
ATOM 750 C CA . ASP A 1 101 ? 1.986 -11.176 -5.170 1.00 94.94 101 ASP A CA 1
ATOM 751 C C . ASP A 1 101 ? 3.436 -10.850 -5.567 1.00 94.94 101 ASP A C 1
ATOM 753 O O . ASP A 1 101 ? 4.173 -11.701 -6.075 1.00 94.94 101 ASP A O 1
ATOM 757 N N . ARG A 1 102 ? 3.886 -9.613 -5.322 1.00 95.19 102 ARG A N 1
ATOM 758 C CA . ARG A 1 102 ? 5.256 -9.170 -5.623 1.00 95.19 102 ARG A CA 1
ATOM 759 C C . ARG A 1 102 ? 6.308 -9.719 -4.672 1.00 95.19 102 ARG A C 1
ATOM 761 O O . ARG A 1 102 ? 7.473 -9.840 -5.062 1.00 95.19 102 ARG A O 1
ATOM 768 N N . LEU A 1 103 ? 5.912 -10.080 -3.454 1.00 93.50 103 LEU A N 1
ATOM 769 C CA . LEU A 1 103 ? 6.801 -10.723 -2.488 1.00 93.50 103 LEU A CA 1
ATOM 770 C C . LEU A 1 103 ? 7.124 -12.176 -2.879 1.00 93.50 103 LEU A C 1
ATOM 772 O O . LEU A 1 103 ? 8.091 -12.739 -2.361 1.00 93.50 103 LEU A O 1
ATOM 776 N N . GLY A 1 104 ? 6.378 -12.759 -3.827 1.00 83.31 104 GLY A N 1
ATOM 777 C CA . GLY A 1 104 ? 6.571 -14.127 -4.309 1.00 83.31 104 GLY A CA 1
ATOM 778 C C . GLY A 1 104 ? 6.033 -15.182 -3.345 1.00 83.31 104 GLY A C 1
ATOM 779 O O . GLY A 1 104 ? 6.688 -16.213 -3.160 1.00 83.31 104 GLY A O 1
ATOM 780 N N . ALA A 1 105 ? 4.912 -14.885 -2.681 1.00 64.31 105 ALA A N 1
ATOM 781 C CA . ALA A 1 105 ? 4.249 -15.781 -1.739 1.00 64.31 105 ALA A CA 1
ATOM 782 C C . ALA A 1 105 ? 3.683 -17.030 -2.422 1.00 64.31 105 ALA A C 1
ATOM 784 O O . ALA A 1 105 ? 3.033 -16.892 -3.479 1.00 64.31 105 ALA A O 1
#

Organism: NCBI:txid2683234

Foldseek 3Di:
DDDDDDQFDDDDPLRQQVQVLCQVQFPDHDVSNCNRRVVADQADFCCPRGVRALQNQLVSQVVSCVRRQVVQADPPQADGDHSVQSSPDTGNNSVVVVSVVRSVD

Secondary structure (DSSP, 8-state):
------------HHHHHHHHHHGGG-SSS-HHHHHHTTSS-TTSBTTTTT---HHHHHHTHHHHIIIIIHHHSPTTT--PPPHHHHHH--BHHHHHHHHHHHHT-

Radius of gyration: 14.18 Å; chains: 1; bounding box: 28×27×50 Å

pLDDT: mean 91.2, std 13.28, range [41.09, 98.31]

Sequence (105 aa):
MSGASAGGIKVPDWAKKLCEVLEPKSTTGDLVDGISTGKIKPDDSLYYDLGISPTELASLAWAINASVIDSFGRPGTKRYVTTVELQACKQVIDLMNLVFDRLGA